Protein AF-A0A444UFL7-F1 (afdb_monomer)

Solvent-accessible surface area (backbone atoms only — not comparable to full-atom values): 3930 Å² total; per-residue (Å²): 128,95,82,58,89,52,70,79,46,72,48,73,58,46,71,69,82,80,84,69,52,76,35,78,74,51,67,93,83,77,64,96,44,80,86,72,33,49,53,79,44,80,61,46,66,88,78,56,42,72,64,34,81,40,72,40,68,107

Sequence (58 aa):
MAGFQQATGSYTAGEGTGPILLDDLTCAGTESSLSACRSGGWKKHNCNHGEDAGVECA

Organism: Acipenser ruthenus (NCBI:txid7906)

Radius of gyration: 11.94 Å; Cα contacts (8 Å, |Δi|>4): 88; chains: 1; bounding box: 22×27×26 Å

pLDDT: mean 92.86, std 7.21, range [58.56, 97.62]

Secondary structure (DSSP, 8-state):
--S-S-EEEEEE-----S-----S-B--S--SSGGGSB-S-TT-----GGG-EEEEE-

InterPro domains:
  IPR001190 SRCR domain [PF00530] (7-57)
  IPR001190 SRCR domain [PR00258] (23-37)
  IPR001190 SRCR domain [PR00258] (46-58)
  IPR001190 SRCR domain [PS50287] (1-58)
  IPR001190 SRCR domain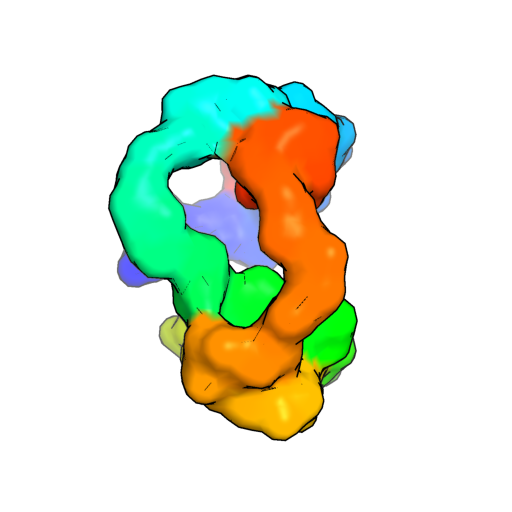 [SM00202] (1-58)
  IPR036772 SRCR-like domain superfamily [G3DSA:3.10.250.10] (1-58)
  IPR036772 SRCR-like domain superfamily [SSF56487] (6-57)

Mean predicted aligned error: 3.47 Å

Structure (mmCIF, N/CA/C/O backbone):
data_AF-A0A444UFL7-F1
#
_entry.id   AF-A0A444UFL7-F1
#
loop_
_atom_site.group_PDB
_atom_site.id
_atom_site.type_symbol
_atom_site.label_atom_id
_atom_site.label_alt_id
_atom_site.label_comp_id
_atom_site.label_asym_id
_atom_site.label_entity_id
_atom_site.label_seq_id
_atom_site.pdbx_PDB_ins_code
_atom_site.Cartn_x
_atom_site.Cartn_y
_atom_site.Cartn_z
_atom_site.occupancy
_atom_site.B_iso_or_equiv
_atom_site.auth_seq_id
_atom_site.auth_comp_id
_atom_site.auth_asym_id
_atom_site.auth_atom_id
_atom_site.pdbx_PDB_model_num
ATOM 1 N N . MET A 1 1 ? -13.020 0.250 -10.867 1.00 58.56 1 MET A N 1
ATOM 2 C CA . MET A 1 1 ? -12.406 1.244 -9.958 1.00 58.56 1 MET A CA 1
ATOM 3 C C . MET A 1 1 ? -13.472 2.239 -9.555 1.00 58.56 1 MET A C 1
ATOM 5 O O . MET A 1 1 ? -14.363 2.462 -10.362 1.00 58.56 1 MET A O 1
ATOM 9 N N . ALA A 1 2 ? -13.416 2.789 -8.343 1.00 65.06 2 ALA A N 1
ATOM 10 C CA . ALA A 1 2 ? -14.544 3.474 -7.701 1.00 65.06 2 ALA A CA 1
ATOM 11 C C . ALA A 1 2 ? -14.999 4.801 -8.359 1.00 65.06 2 ALA A C 1
ATOM 13 O O . ALA A 1 2 ? -15.965 5.391 -7.900 1.00 65.06 2 ALA A O 1
ATOM 14 N N . GLY A 1 3 ? -14.353 5.252 -9.443 1.00 78.50 3 GLY A N 1
ATOM 15 C CA . G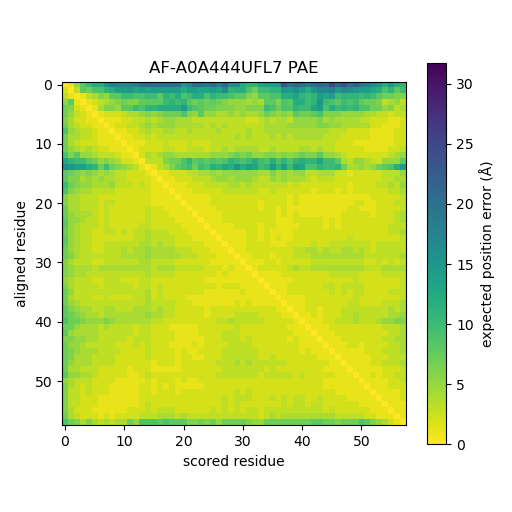LY A 1 3 ? -14.761 6.438 -10.212 1.00 78.50 3 GLY A CA 1
ATOM 16 C C . GLY A 1 3 ? -14.299 7.775 -9.625 1.00 78.50 3 GLY A C 1
ATOM 17 O O . GLY A 1 3 ? -14.512 8.808 -10.249 1.00 78.50 3 GLY A O 1
ATOM 18 N N . PHE A 1 4 ? -13.636 7.751 -8.469 1.00 84.75 4 PHE A N 1
ATOM 19 C CA . PHE A 1 4 ? -13.040 8.923 -7.833 1.00 84.75 4 PHE A CA 1
ATOM 20 C C . PHE A 1 4 ? -11.628 9.183 -8.356 1.00 84.75 4 PHE A C 1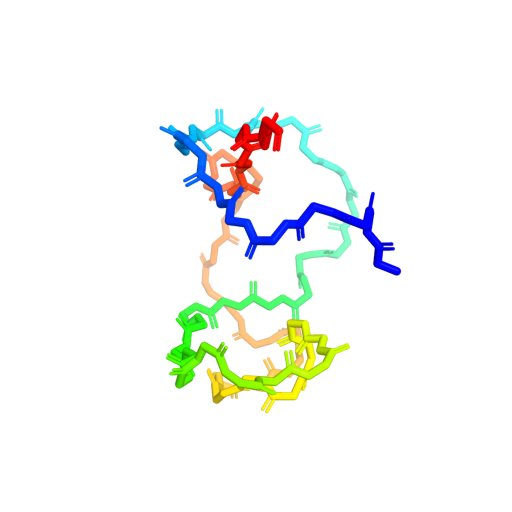
ATOM 22 O O . PHE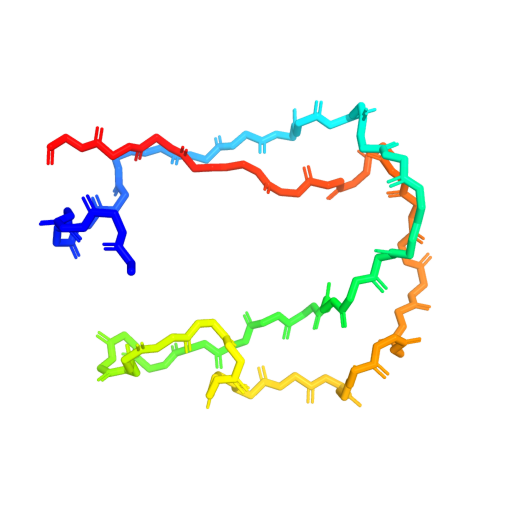 A 1 4 ? -10.885 8.242 -8.647 1.00 84.75 4 PHE A O 1
ATOM 29 N N . GLN A 1 5 ? -11.265 10.462 -8.465 1.00 82.38 5 GLN A N 1
ATOM 30 C CA . GLN A 1 5 ? -9.990 10.868 -9.053 1.00 82.38 5 GLN A CA 1
ATOM 31 C C . GLN A 1 5 ? -8.839 10.785 -8.047 1.00 82.38 5 GLN A C 1
ATOM 33 O O . GLN A 1 5 ? -7.738 10.429 -8.442 1.00 82.38 5 GLN A O 1
ATOM 38 N N . GLN A 1 6 ? -9.086 11.107 -6.772 1.00 87.25 6 GLN A N 1
ATOM 39 C CA . GLN A 1 6 ? -8.067 11.200 -5.724 1.00 87.25 6 GLN A CA 1
ATOM 40 C C . GLN A 1 6 ? -8.623 10.720 -4.378 1.00 87.25 6 GLN A C 1
ATOM 42 O O . GLN A 1 6 ? -9.825 10.811 -4.124 1.00 87.25 6 GLN A O 1
ATOM 47 N N . ALA A 1 7 ? -7.728 10.263 -3.502 1.00 93.06 7 ALA A N 1
ATOM 48 C CA . ALA A 1 7 ? -8.042 10.069 -2.094 1.00 93.06 7 ALA A CA 1
ATOM 49 C C . ALA A 1 7 ? -7.903 11.398 -1.333 1.00 93.06 7 ALA A C 1
ATOM 51 O O . ALA A 1 7 ? -6.969 12.166 -1.573 1.00 93.06 7 ALA A O 1
ATOM 52 N N . THR A 1 8 ? -8.818 11.658 -0.408 1.00 96.00 8 THR A N 1
ATOM 53 C CA . THR A 1 8 ? -8.781 12.787 0.532 1.00 96.00 8 THR A CA 1
ATOM 54 C C . THR A 1 8 ? -8.182 12.401 1.880 1.00 96.00 8 THR A C 1
ATOM 56 O O . THR A 1 8 ? -7.753 13.278 2.629 1.00 96.00 8 THR A O 1
ATOM 59 N N . GLY A 1 9 ? -8.101 11.103 2.172 1.00 95.50 9 GLY A N 1
ATOM 60 C CA . GLY A 1 9 ? -7.521 10.578 3.400 1.00 95.50 9 GLY A CA 1
ATOM 61 C C . GLY A 1 9 ? -7.125 9.110 3.283 1.00 95.50 9 GLY A C 1
ATOM 62 O O . GLY A 1 9 ? -7.504 8.414 2.338 1.00 95.50 9 GLY A O 1
ATOM 63 N N . SER A 1 10 ? -6.357 8.643 4.262 1.00 94.94 10 SER A N 1
ATOM 64 C CA . SER A 1 10 ? -6.004 7.236 4.443 1.00 94.94 10 SER A CA 1
ATOM 65 C C . SER A 1 10 ? -6.123 6.839 5.910 1.00 94.94 10 SER A C 1
ATOM 67 O O . SER A 1 10 ? -6.032 7.679 6.806 1.00 94.94 10 SER A O 1
ATOM 69 N N . TYR A 1 11 ? -6.358 5.555 6.153 1.00 96.06 11 TYR A N 1
ATOM 70 C CA . TYR A 1 11 ? -6.492 4.998 7.494 1.00 96.06 11 TYR A CA 1
ATOM 71 C C . TYR A 1 11 ? -6.096 3.521 7.516 1.00 96.06 11 TYR A C 1
ATOM 73 O O . TYR A 1 11 ? -6.079 2.850 6.484 1.00 96.06 11 TYR A O 1
ATOM 81 N N . THR A 1 12 ? -5.794 3.007 8.706 1.00 96.06 12 THR A N 1
ATOM 82 C CA . THR A 1 12 ? -5.627 1.569 8.938 1.00 96.06 12 THR A CA 1
ATOM 83 C C . THR A 1 12 ? -7.005 0.939 9.097 1.00 96.06 12 THR A C 1
ATOM 85 O O . THR A 1 12 ? -7.741 1.288 10.018 1.00 96.06 12 THR A O 1
ATOM 88 N N . ALA A 1 13 ? -7.371 0.045 8.182 1.00 92.38 13 ALA A N 1
ATOM 89 C CA . ALA A 1 13 ? -8.671 -0.616 8.169 1.00 92.38 13 ALA A CA 1
ATOM 90 C C . ALA A 1 13 ? -8.755 -1.762 9.192 1.00 92.38 13 ALA A C 1
ATOM 92 O O . ALA A 1 13 ? -9.824 -1.985 9.747 1.00 92.38 13 ALA A O 1
ATOM 93 N N . GLY A 1 14 ? -7.642 -2.459 9.456 1.00 82.12 14 GLY A N 1
ATOM 94 C CA . GLY A 1 14 ? -7.451 -3.336 10.622 1.00 82.12 14 GLY A CA 1
ATOM 95 C C . GLY A 1 14 ? -8.245 -4.652 10.684 1.00 82.12 14 GLY A C 1
ATOM 96 O O . GLY A 1 14 ? -8.012 -5.438 11.595 1.00 82.12 14 GLY A O 1
ATOM 97 N N . GLU A 1 15 ? -9.167 -4.912 9.754 1.00 86.00 15 GLU A N 1
ATOM 98 C CA . GLU A 1 15 ? -10.235 -5.916 9.941 1.00 86.00 15 GLU A CA 1
ATOM 99 C C . GLU A 1 15 ? -10.429 -6.855 8.734 1.00 86.00 15 GLU A C 1
ATOM 101 O O . GLU A 1 15 ? -11.450 -7.541 8.614 1.00 86.00 15 GLU A O 1
ATOM 106 N N . GLY A 1 16 ? -9.485 -6.884 7.789 1.00 92.06 16 GLY A N 1
ATOM 107 C CA . GLY A 1 16 ? -9.565 -7.812 6.666 1.00 92.06 16 GLY A CA 1
ATOM 108 C C . GLY A 1 16 ? -9.507 -9.274 7.112 1.00 92.06 16 GLY A C 1
ATOM 109 O O . GLY A 1 16 ? -9.027 -9.624 8.189 1.00 92.06 16 GLY A O 1
ATOM 110 N N . THR A 1 17 ? -10.007 -10.160 6.253 1.00 95.12 17 THR A N 1
ATOM 111 C CA . THR A 1 17 ? -9.830 -11.608 6.405 1.00 95.12 17 THR A CA 1
ATOM 112 C C . THR A 1 17 ? -9.438 -12.223 5.067 1.00 95.12 17 THR A C 1
ATOM 114 O O . THR A 1 17 ? -9.856 -11.758 4.004 1.00 95.12 17 THR A O 1
ATOM 117 N N . GLY A 1 18 ? -8.641 -13.292 5.106 1.00 95.50 18 GLY A N 1
ATOM 118 C CA . GLY A 1 18 ? -8.173 -13.990 3.910 1.00 95.50 18 GLY A CA 1
ATOM 119 C C . GLY A 1 18 ? -6.785 -13.529 3.448 1.00 95.50 18 GLY A C 1
ATOM 120 O O . GLY A 1 18 ? -5.981 -13.080 4.254 1.00 95.50 18 GLY A O 1
ATOM 121 N N . PRO A 1 19 ? -6.428 -13.719 2.167 1.00 96.44 19 PRO A N 1
ATOM 122 C CA . PRO A 1 19 ? -5.092 -13.375 1.691 1.00 96.44 19 PRO A CA 1
ATOM 123 C C . PRO A 1 19 ? -4.882 -11.861 1.600 1.00 96.44 19 PRO A C 1
ATOM 125 O O . PRO A 1 19 ? -5.648 -11.177 0.921 1.00 96.44 19 PRO A O 1
ATOM 128 N N . ILE A 1 20 ? -3.780 -11.365 2.160 1.00 96.31 20 ILE A N 1
ATOM 129 C CA . ILE A 1 20 ? -3.260 -10.033 1.835 1.00 96.31 20 ILE A CA 1
ATOM 130 C C . ILE A 1 20 ? -2.559 -10.138 0.476 1.00 96.31 20 ILE A C 1
ATOM 132 O O . ILE A 1 20 ? -1.725 -11.013 0.230 1.00 96.31 20 ILE A O 1
ATOM 136 N N . LEU A 1 21 ? -2.981 -9.306 -0.472 1.00 96.69 21 LEU A N 1
ATOM 137 C CA . LEU A 1 21 ? -2.626 -9.490 -1.880 1.00 96.69 21 LE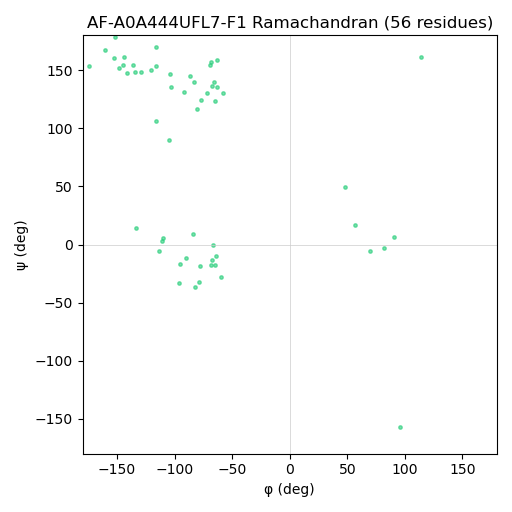U A CA 1
ATOM 138 C C . LEU A 1 21 ? -1.428 -8.657 -2.324 1.00 96.69 21 LEU A C 1
ATOM 140 O O . LEU A 1 21 ? -0.686 -9.099 -3.202 1.00 96.69 21 LEU A O 1
ATOM 144 N N . LEU A 1 22 ? -1.264 -7.468 -1.760 1.00 97.00 22 LEU A N 1
ATOM 145 C CA . LEU A 1 22 ? -0.293 -6.467 -2.180 1.00 97.00 22 LEU A CA 1
ATOM 146 C C . LEU A 1 22 ? 0.287 -5.794 -0.939 1.00 97.00 22 LEU A C 1
ATOM 148 O O . LEU A 1 22 ? -0.415 -5.633 0.054 1.00 97.00 22 LEU A O 1
ATOM 152 N N . ASP A 1 23 ? 1.549 -5.405 -1.042 1.00 97.25 23 ASP A N 1
ATOM 153 C CA . ASP A 1 23 ? 2.334 -4.738 -0.007 1.00 97.25 23 ASP A CA 1
ATOM 154 C C . ASP A 1 23 ? 3.342 -3.805 -0.697 1.00 97.25 23 ASP A C 1
ATOM 156 O O . ASP A 1 23 ? 3.702 -4.039 -1.862 1.00 97.25 23 ASP A O 1
ATOM 160 N N . ASP A 1 24 ? 3.735 -2.732 -0.012 1.00 96.50 24 ASP A N 1
ATOM 161 C CA . ASP A 1 24 ? 4.669 -1.707 -0.492 1.00 96.50 24 ASP A CA 1
ATOM 162 C C . ASP A 1 24 ? 4.356 -1.184 -1.912 1.00 96.50 24 ASP A C 1
ATOM 164 O O . ASP A 1 24 ? 5.218 -1.124 -2.800 1.00 96.50 24 ASP A O 1
ATOM 168 N N . LEU A 1 25 ? 3.094 -0.808 -2.158 1.00 96.00 25 LEU A N 1
ATOM 169 C CA . LEU A 1 25 ? 2.691 -0.241 -3.446 1.00 96.00 25 LEU A CA 1
ATOM 170 C C . LEU A 1 25 ? 3.376 1.106 -3.693 1.00 96.00 25 LEU A C 1
ATOM 172 O O . LEU A 1 25 ? 3.205 2.067 -2.949 1.00 96.00 25 LEU A O 1
ATOM 176 N N . THR A 1 26 ? 4.088 1.194 -4.812 1.00 97.06 26 THR A N 1
ATOM 177 C CA . THR A 1 26 ? 4.620 2.446 -5.351 1.00 97.06 26 THR A CA 1
ATOM 178 C C . THR A 1 26 ? 3.964 2.705 -6.704 1.00 97.06 26 THR A C 1
ATOM 180 O O . THR A 1 26 ? 4.278 2.036 -7.692 1.00 97.06 26 THR A O 1
ATOM 183 N N . CYS A 1 27 ? 3.039 3.663 -6.742 1.00 95.50 27 CYS A N 1
ATOM 184 C CA . CYS A 1 27 ? 2.311 4.065 -7.946 1.00 95.50 27 CYS A CA 1
ATOM 185 C C . CYS A 1 27 ? 2.851 5.397 -8.492 1.00 95.50 27 CYS A C 1
ATOM 187 O O . CYS A 1 27 ? 3.222 6.283 -7.723 1.00 95.50 27 CYS A O 1
ATOM 189 N N . ALA A 1 28 ? 2.842 5.567 -9.812 1.00 95.56 28 ALA A N 1
ATOM 190 C CA . ALA A 1 28 ? 3.099 6.841 -10.482 1.00 95.56 28 ALA A CA 1
ATOM 191 C C . ALA A 1 28 ? 1.884 7.787 -10.435 1.00 95.56 28 ALA A C 1
ATOM 193 O O . ALA A 1 28 ? 2.032 8.988 -10.656 1.00 95.56 28 ALA A O 1
ATOM 194 N N . GLY A 1 29 ? 0.690 7.251 -10.161 1.00 92.88 29 GLY A N 1
ATOM 195 C CA . GLY A 1 29 ? -0.576 7.989 -10.116 1.00 92.88 29 GLY A CA 1
ATOM 196 C C . GLY A 1 29 ? -1.307 8.037 -11.460 1.00 92.88 29 GLY A C 1
ATOM 197 O O . GLY A 1 29 ? -2.321 8.717 -11.588 1.00 92.88 29 GLY A O 1
ATOM 198 N N . THR A 1 30 ? -0.804 7.321 -12.466 1.00 93.25 30 THR A N 1
ATOM 199 C CA . THR A 1 30 ? -1.403 7.222 -13.808 1.00 93.25 30 THR A CA 1
ATOM 200 C C . THR A 1 30 ? -1.906 5.815 -14.120 1.00 93.25 30 THR A C 1
ATOM 202 O O . 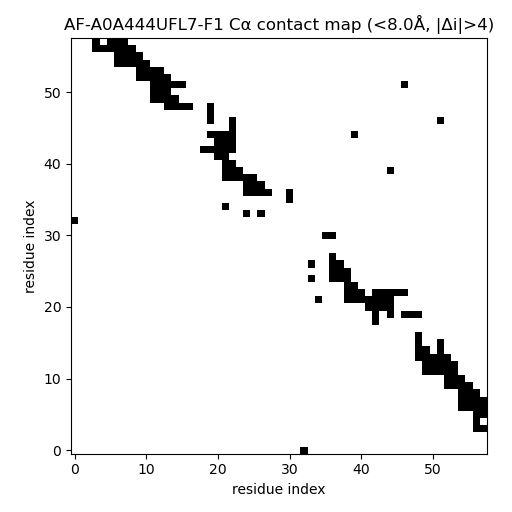THR A 1 30 ? -2.535 5.590 -15.155 1.00 93.25 30 THR A O 1
ATOM 205 N N . GLU A 1 31 ? -1.646 4.859 -13.232 1.00 94.38 31 GLU A N 1
ATOM 206 C CA . GLU A 1 31 ? -2.081 3.482 -13.363 1.00 94.38 31 GLU A CA 1
ATOM 207 C C . GLU A 1 31 ? -3.605 3.359 -13.294 1.00 94.38 31 GLU A C 1
ATOM 209 O O . GLU A 1 31 ? -4.281 3.949 -12.454 1.00 94.38 31 GLU A O 1
ATOM 214 N N . SER A 1 32 ? -4.161 2.494 -14.139 1.00 91.25 32 SER A N 1
ATOM 215 C CA . SER A 1 32 ? -5.595 2.211 -14.174 1.00 91.25 32 SER A CA 1
ATOM 216 C C . SER A 1 32 ? -6.044 1.163 -13.149 1.00 91.25 32 SER A C 1
ATOM 218 O O . SER A 1 32 ? -7.148 0.641 -13.277 1.00 91.25 32 SER A O 1
ATOM 220 N N . SER A 1 33 ? -5.179 0.741 -12.220 1.00 92.25 33 SER A N 1
ATOM 221 C CA . SER A 1 33 ? -5.498 -0.174 -11.111 1.00 92.25 33 SER A CA 1
ATOM 222 C C . SER A 1 33 ? -4.303 -0.321 -10.173 1.00 92.25 33 SER A C 1
ATOM 224 O O . SER A 1 33 ? -3.159 -0.248 -10.619 1.00 92.25 33 SER A O 1
ATOM 226 N N . LEU A 1 34 ? -4.561 -0.643 -8.902 1.00 93.81 34 LEU A N 1
ATOM 227 C CA . LEU A 1 34 ? -3.504 -0.906 -7.916 1.00 93.81 34 LEU A CA 1
ATOM 228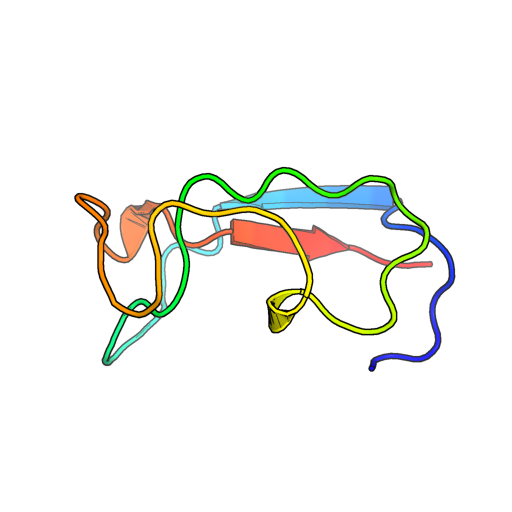 C C . LEU A 1 34 ? -2.590 -2.079 -8.303 1.00 93.81 34 LEU A C 1
ATOM 230 O O . LEU A 1 34 ? -1.412 -2.078 -7.968 1.00 93.81 34 LEU A O 1
ATOM 234 N N . SER A 1 35 ? -3.097 -3.055 -9.062 1.00 93.88 35 SER A N 1
ATOM 235 C CA . SER A 1 35 ? -2.306 -4.192 -9.547 1.00 93.88 35 SER A CA 1
ATOM 236 C C . SER A 1 35 ? -1.248 -3.835 -10.591 1.00 93.88 35 SER A C 1
ATOM 238 O O . SER A 1 35 ? -0.372 -4.653 -10.858 1.00 93.88 35 SER A O 1
ATOM 240 N N . ALA A 1 36 ? -1.358 -2.662 -11.219 1.00 95.38 36 ALA A N 1
ATOM 241 C CA . ALA A 1 36 ? -0.379 -2.178 -12.188 1.00 95.38 36 ALA A CA 1
ATOM 242 C C . ALA A 1 36 ? 0.736 -1.347 -11.533 1.00 95.38 36 ALA A C 1
ATOM 244 O O . ALA A 1 36 ? 1.743 -1.070 -12.182 1.00 95.38 36 ALA A O 1
ATOM 245 N N . CYS A 1 37 ? 0.577 -0.972 -10.261 1.00 97.00 37 CYS A N 1
ATOM 246 C CA . CYS A 1 37 ? 1.626 -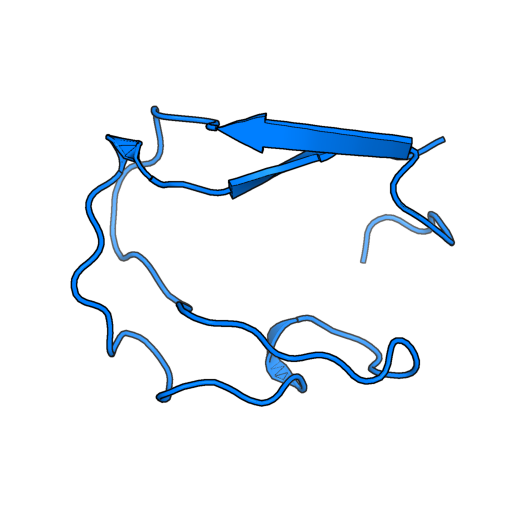0.295 -9.516 1.00 97.00 37 CYS A CA 1
ATOM 247 C C . CYS A 1 37 ? 2.792 -1.244 -9.229 1.00 97.00 37 CYS A C 1
ATOM 249 O O . CYS A 1 37 ? 2.635 -2.466 -9.138 1.00 97.00 37 CYS A O 1
ATOM 251 N N . ARG A 1 38 ? 3.981 -0.672 -9.038 1.00 97.56 38 ARG A N 1
ATOM 252 C CA . ARG A 1 38 ? 5.151 -1.445 -8.628 1.00 97.56 38 ARG A CA 1
ATOM 253 C C . ARG A 1 38 ? 4.953 -1.958 -7.200 1.00 97.56 38 ARG A C 1
ATOM 255 O O . ARG A 1 38 ? 4.541 -1.203 -6.326 1.00 97.56 38 ARG A O 1
ATOM 262 N N . SER A 1 39 ? 5.304 -3.220 -6.971 1.00 96.25 39 SER A N 1
ATOM 263 C CA . SER A 1 39 ? 5.265 -3.872 -5.658 1.00 96.25 39 SER A CA 1
ATOM 264 C C . SER A 1 39 ? 6.315 -4.981 -5.562 1.00 96.25 39 SER A C 1
ATOM 266 O O . SER A 1 39 ? 7.026 -5.267 -6.533 1.00 96.25 39 SER A O 1
ATOM 268 N N . GLY A 1 40 ? 6.401 -5.641 -4.404 1.00 95.62 40 GLY A N 1
ATOM 269 C CA . GLY A 1 40 ? 7.199 -6.859 -4.228 1.00 95.62 40 GLY A CA 1
ATOM 270 C C . GLY A 1 40 ? 6.672 -8.083 -4.997 1.00 95.62 40 GLY A C 1
ATOM 271 O O . GLY A 1 40 ? 7.402 -9.070 -5.140 1.00 95.62 40 GLY A O 1
ATOM 272 N N . GLY A 1 41 ? 5.441 -8.015 -5.516 1.00 95.75 41 GLY A N 1
ATOM 273 C CA . GLY A 1 41 ? 4.713 -9.106 -6.164 1.00 95.75 41 GLY A CA 1
ATOM 274 C C . GLY A 1 41 ? 3.476 -9.548 -5.371 1.00 95.75 41 GLY A C 1
ATOM 275 O O . GLY A 1 41 ? 3.341 -9.278 -4.182 1.00 95.75 41 GLY A O 1
ATOM 276 N N . TRP A 1 42 ? 2.558 -10.248 -6.039 1.00 96.31 42 TRP A N 1
ATOM 277 C CA . TRP A 1 42 ? 1.310 -10.714 -5.428 1.00 96.31 42 TRP A CA 1
ATOM 278 C C . TRP A 1 42 ? 1.547 -11.713 -4.294 1.00 96.31 42 TRP A C 1
ATOM 280 O O . TRP A 1 42 ? 2.316 -12.661 -4.457 1.00 96.31 42 TRP A O 1
ATOM 290 N N . LYS A 1 43 ? 0.827 -11.532 -3.177 1.00 96.25 43 LYS A N 1
ATOM 291 C CA . LYS A 1 43 ? 0.915 -12.356 -1.954 1.00 96.25 43 LYS A CA 1
ATOM 292 C C . LYS A 1 43 ? 2.322 -12.420 -1.344 1.00 96.25 43 LYS A C 1
ATOM 294 O O . LYS A 1 43 ? 2.607 -13.305 -0.542 1.00 96.25 43 LYS A O 1
ATOM 299 N N . LYS A 1 44 ? 3.214 -11.505 -1.731 1.00 97.62 44 LYS A N 1
ATOM 300 C CA . LYS A 1 44 ? 4.560 -11.392 -1.178 1.00 97.62 44 LYS A CA 1
ATOM 301 C C . LYS A 1 44 ? 4.593 -10.191 -0.245 1.00 97.62 44 LYS A C 1
ATOM 303 O O . LYS A 1 44 ? 4.883 -9.084 -0.680 1.00 97.62 44 LYS A O 1
ATOM 308 N N . HIS A 1 45 ? 4.279 -10.448 1.014 1.00 96.06 45 HIS A N 1
ATOM 309 C CA . HIS A 1 45 ? 4.179 -9.442 2.061 1.00 96.06 45 HIS A CA 1
ATOM 310 C C . HIS A 1 45 ? 4.685 -10.017 3.383 1.00 96.06 45 HIS A C 1
ATOM 312 O O . HIS A 1 45 ? 4.750 -11.240 3.555 1.00 96.06 45 HIS A O 1
ATOM 318 N N . ASN A 1 46 ? 5.017 -9.139 4.321 1.00 96.19 46 ASN A N 1
ATOM 319 C CA . ASN A 1 46 ? 5.201 -9.488 5.732 1.00 96.19 46 ASN A CA 1
ATOM 320 C C . ASN A 1 46 ? 4.082 -8.920 6.627 1.00 96.19 46 ASN A C 1
ATOM 322 O O . ASN A 1 46 ? 4.145 -9.097 7.842 1.00 96.19 46 ASN A O 1
ATOM 326 N N . CYS A 1 47 ? 3.060 -8.299 6.025 1.00 95.81 47 CYS A N 1
ATOM 327 C CA . CYS A 1 47 ? 1.936 -7.702 6.737 1.00 95.81 47 CYS A CA 1
ATOM 328 C C . CYS A 1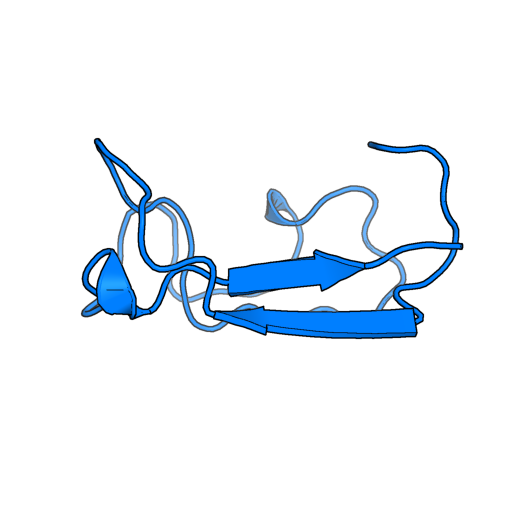 47 ? 1.011 -8.718 7.415 1.00 95.81 47 CYS A C 1
ATOM 330 O O . CYS A 1 47 ? 0.865 -9.861 6.966 1.00 95.81 47 CYS A O 1
ATOM 332 N N . ASN A 1 48 ? 0.296 -8.232 8.427 1.00 95.88 48 ASN A N 1
ATOM 333 C CA . ASN A 1 48 ? -0.913 -8.827 8.990 1.00 95.88 48 ASN A CA 1
ATOM 334 C C . ASN A 1 48 ? -2.130 -7.897 8.794 1.00 95.88 48 ASN A C 1
ATOM 336 O O . ASN A 1 48 ? -1.968 -6.740 8.426 1.00 95.88 48 ASN A O 1
ATOM 340 N N . HIS A 1 49 ? -3.351 -8.375 9.060 1.00 97.12 49 HIS A N 1
ATOM 341 C CA . HIS A 1 49 ? -4.572 -7.585 8.815 1.00 97.12 49 HIS A CA 1
ATOM 342 C C . HIS A 1 49 ? -4.700 -6.319 9.673 1.00 97.12 49 HIS A C 1
ATOM 344 O O . HIS A 1 49 ? -5.411 -5.393 9.291 1.00 97.12 49 HIS A O 1
ATOM 350 N N . GLY A 1 50 ? -3.948 -6.219 10.772 1.00 97.06 50 GLY A N 1
ATOM 351 C CA . GLY A 1 50 ? -3.796 -4.974 11.523 1.00 97.06 50 GLY A CA 1
ATOM 352 C C . GLY A 1 50 ? -3.099 -3.857 10.734 1.00 97.06 50 GLY A C 1
ATOM 353 O O . GLY A 1 50 ? -3.081 -2.722 11.195 1.00 97.06 50 GLY A O 1
ATOM 354 N N . GLU A 1 51 ? -2.538 -4.159 9.561 1.00 96.88 51 GLU A N 1
ATOM 355 C CA . GLU A 1 51 ? -1.835 -3.227 8.672 1.00 96.88 51 GLU A CA 1
ATOM 356 C C . GLU A 1 51 ? -2.607 -2.957 7.371 1.00 96.88 51 GLU A C 1
ATOM 358 O O . GLU A 1 51 ? -2.122 -2.223 6.511 1.00 96.88 51 GLU A O 1
ATOM 363 N N . ASP A 1 52 ? -3.814 -3.514 7.213 1.00 97.12 52 ASP A N 1
ATOM 364 C CA . ASP A 1 52 ? -4.615 -3.309 6.006 1.00 97.12 52 ASP A CA 1
ATOM 365 C C . ASP A 1 52 ? -4.882 -1.814 5.770 1.00 97.12 52 ASP A C 1
ATOM 367 O O . ASP A 1 52 ? -5.328 -1.088 6.664 1.00 97.12 52 ASP A O 1
ATOM 371 N N . ALA A 1 53 ? -4.630 -1.352 4.544 1.00 95.69 53 ALA A N 1
ATOM 372 C CA . ALA A 1 53 ? -4.755 0.051 4.168 1.00 95.69 53 ALA A CA 1
ATOM 373 C C . ALA A 1 53 ? -6.153 0.381 3.618 1.00 95.69 53 ALA A C 1
ATOM 375 O O . ALA A 1 53 ? -6.659 -0.284 2.712 1.00 95.69 53 ALA A O 1
ATOM 376 N N . GLY A 1 54 ? -6.749 1.458 4.128 1.00 94.75 54 GLY A N 1
ATOM 377 C CA . GLY A 1 54 ? -7.979 2.070 3.632 1.00 94.75 54 GLY A CA 1
ATOM 378 C C . GLY A 1 54 ? -7.745 3.492 3.118 1.00 94.75 54 GLY A C 1
ATOM 379 O O . GLY A 1 54 ? -6.824 4.186 3.555 1.00 94.75 54 GLY A O 1
ATOM 380 N N . VAL A 1 55 ? -8.596 3.936 2.188 1.00 94.19 55 VAL A N 1
ATOM 381 C CA . VAL A 1 55 ? -8.616 5.312 1.668 1.00 94.19 55 VAL A CA 1
ATOM 382 C C . VAL A 1 55 ? -10.023 5.892 1.732 1.00 94.19 55 VAL A C 1
ATOM 384 O O . VAL A 1 55 ? -11.010 5.167 1.596 1.00 94.19 55 VAL A O 1
ATOM 387 N N . GLU A 1 56 ? -10.105 7.201 1.925 1.00 95.06 56 GLU A N 1
ATOM 388 C CA . GLU A 1 56 ? -11.323 7.984 1.735 1.00 95.06 56 GLU A CA 1
ATOM 389 C C . GLU A 1 56 ? -11.219 8.735 0.406 1.00 95.06 56 GLU A C 1
ATOM 391 O O . GLU A 1 56 ? -10.167 9.294 0.096 1.00 95.06 56 GLU A O 1
ATOM 396 N N . CYS A 1 57 ? -12.290 8.727 -0.386 1.00 93.06 57 CYS A N 1
ATOM 397 C CA . CYS A 1 57 ? -12.378 9.426 -1.667 1.00 93.06 57 CYS A CA 1
ATOM 398 C C . CYS A 1 57 ? -13.526 10.443 -1.622 1.00 93.06 57 CYS A C 1
ATOM 400 O O . CYS A 1 57 ? -14.522 10.195 -0.940 1.00 93.06 57 CYS A O 1
ATOM 402 N N . ALA A 1 58 ? -13.407 11.541 -2.375 1.00 85.69 58 ALA A N 1
ATOM 403 C CA . ALA A 1 58 ? -14.440 12.573 -2.520 1.00 85.69 58 ALA A CA 1
ATOM 404 C C . ALA A 1 58 ? -14.891 12.730 -3.975 1.00 85.69 58 ALA A C 1
ATOM 406 O O . ALA A 1 58 ? -14.032 12.574 -4.878 1.00 85.69 58 ALA A O 1
#

Foldseek 3Di:
DPPFLDFPDKDQPLDDDDQDFFDDFDAPSPDPDSQPTDGPHTSPDPDDSSRDMDTHGD

Nearest PDB structures (foldseek):
  1by2-assembly1_A  TM=9.482E-01  e=2.546E-06  Homo sapiens
  8wzs-assembly1_A  TM=9.557E-01  e=1.901E-05  Homo sapiens
  6sa4-assembly1_A  TM=9.197E-01  e=2.233E-05  Homo sapiens
  2oya-assembly1_A  TM=9.232E-01  e=3.338E-05  Mus musculus
  9fmu-assembly1_D  TM=9.131E-01  e=8.763E-05  Homo sapiens